Protein AF-A0A533SK19-F1 (afdb_monomer)

Secondary structure (DSSP, 8-state):
-EEEEEEEEEEEE--SSTT---EEEEEEEEEEEEEEEEETTEEEEEE---S--EEEEEEEEEEEE--TT-EEEEEEEEE-PPP--TTTB-GGG-EEEEEEEEEE--SSSPPPEEEEEEEEEGGGTTGGGGEEEEEEE-SSEEEEEEEEEE---

Structure (mmCIF, N/CA/C/O backbone):
data_AF-A0A533SK19-F1
#
_entry.id   AF-A0A533SK19-F1
#
loop_
_atom_site.group_PDB
_atom_site.id
_atom_site.type_symbol
_atom_site.label_atom_id
_atom_site.label_a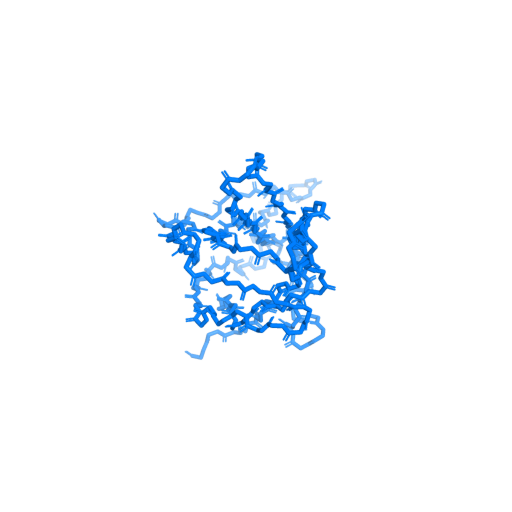lt_id
_atom_site.label_comp_id
_atom_site.label_asym_id
_atom_site.label_entity_id
_atom_site.label_seq_id
_atom_site.pdbx_PDB_ins_code
_atom_site.Cartn_x
_atom_site.Cartn_y
_atom_site.Cartn_z
_atom_site.occupancy
_atom_site.B_iso_or_equiv
_atom_site.auth_seq_id
_atom_site.auth_comp_id
_atom_site.auth_asym_id
_atom_site.auth_atom_id
_atom_site.pdbx_PDB_model_num
ATOM 1 N N . MET A 1 1 ? -4.474 -8.501 11.461 1.00 94.44 1 MET A N 1
ATOM 2 C CA . MET A 1 1 ? -4.657 -8.323 10.001 1.00 94.44 1 MET A CA 1
ATOM 3 C C . MET A 1 1 ? -3.295 -8.274 9.338 1.00 94.44 1 MET A C 1
ATOM 5 O O . MET A 1 1 ? -2.434 -7.529 9.792 1.00 94.44 1 MET A O 1
ATOM 9 N N . LYS A 1 2 ? -3.087 -9.045 8.275 1.00 96.56 2 LYS A N 1
ATOM 10 C CA . LYS A 1 2 ? -1.842 -9.069 7.509 1.00 96.56 2 LYS A CA 1
ATOM 11 C C . LYS A 1 2 ? -1.966 -8.177 6.274 1.00 96.56 2 LYS A C 1
ATOM 13 O O . LYS A 1 2 ? -2.825 -8.413 5.429 1.00 96.56 2 LYS A O 1
ATOM 18 N N . VAL A 1 3 ? -1.090 -7.179 6.178 1.00 97.31 3 VAL A N 1
ATOM 19 C CA . VAL A 1 3 ? -0.908 -6.309 5.008 1.00 97.31 3 VAL A CA 1
ATOM 20 C C . VAL A 1 3 ? 0.251 -6.860 4.192 1.00 97.31 3 VAL A C 1
ATOM 22 O O . VAL A 1 3 ? 1.363 -6.956 4.711 1.00 97.31 3 VAL A O 1
ATOM 25 N N . MET A 1 4 ? 0.021 -7.229 2.936 1.00 97.88 4 MET A N 1
ATOM 26 C CA . MET A 1 4 ? 1.045 -7.758 2.036 1.00 97.88 4 MET A CA 1
ATOM 27 C C . MET A 1 4 ? 1.153 -6.907 0.776 1.00 97.88 4 MET A C 1
ATOM 29 O O . MET A 1 4 ? 0.144 -6.546 0.183 1.00 97.88 4 MET A O 1
ATOM 33 N N . VAL A 1 5 ? 2.383 -6.654 0.334 1.00 97.50 5 VAL A N 1
ATOM 34 C CA . VAL A 1 5 ? 2.673 -6.182 -1.022 1.00 97.50 5 VAL A CA 1
ATOM 35 C C . VAL A 1 5 ? 3.582 -7.211 -1.671 1.00 97.50 5 VAL A C 1
ATOM 37 O O . VAL A 1 5 ? 4.720 -7.417 -1.240 1.00 97.50 5 VAL A O 1
ATOM 40 N N . LYS A 1 6 ? 3.051 -7.897 -2.686 1.00 94.25 6 LYS A N 1
ATOM 41 C CA . LYS A 1 6 ? 3.794 -8.923 -3.425 1.00 94.25 6 LYS A CA 1
ATOM 42 C C . LYS A 1 6 ? 4.675 -8.287 -4.491 1.00 94.25 6 LYS A C 1
ATOM 44 O O . LYS A 1 6 ? 5.870 -8.553 -4.552 1.00 94.25 6 LYS A O 1
ATOM 49 N N . ASN A 1 7 ? 4.083 -7.426 -5.309 1.00 95.44 7 ASN A N 1
ATOM 50 C CA . ASN A 1 7 ? 4.768 -6.766 -6.406 1.00 95.44 7 ASN A CA 1
ATOM 51 C C . ASN A 1 7 ? 4.198 -5.373 -6.689 1.00 95.44 7 ASN A C 1
ATOM 53 O O . ASN A 1 7 ? 3.119 -5.005 -6.217 1.00 95.44 7 ASN A O 1
ATOM 57 N N . MET A 1 8 ? 4.964 -4.620 -7.470 1.00 97.62 8 MET A N 1
ATOM 58 C CA . MET A 1 8 ? 4.544 -3.389 -8.128 1.00 97.62 8 MET A CA 1
ATOM 59 C C . MET A 1 8 ? 4.741 -3.567 -9.634 1.00 97.62 8 MET A C 1
ATOM 61 O O . MET A 1 8 ? 5.680 -4.245 -10.055 1.00 97.62 8 MET A O 1
ATOM 65 N N . VAL A 1 9 ? 3.877 -2.975 -10.451 1.00 97.75 9 VAL A N 1
ATOM 66 C CA . VAL A 1 9 ? 3.942 -3.101 -11.913 1.00 97.75 9 VAL A CA 1
ATOM 67 C C . VAL A 1 9 ? 4.176 -1.732 -12.529 1.00 97.75 9 VAL A C 1
ATOM 69 O O . VAL A 1 9 ? 3.379 -0.820 -12.325 1.00 97.75 9 VAL A O 1
ATOM 72 N N . CYS A 1 10 ? 5.254 -1.598 -13.296 1.00 96.94 10 CYS A N 1
ATOM 73 C CA . CYS A 1 10 ? 5.524 -0.405 -14.087 1.00 96.94 10 CYS A CA 1
ATOM 74 C C . CYS A 1 10 ? 4.456 -0.273 -15.185 1.00 96.94 10 CYS A C 1
ATOM 76 O O . CYS A 1 10 ? 4.262 -1.186 -15.989 1.00 96.94 10 CYS A O 1
ATOM 78 N N . THR A 1 11 ? 3.744 0.847 -15.208 1.00 96.44 11 THR A N 1
ATOM 79 C CA . THR A 1 11 ? 2.683 1.159 -16.186 1.00 96.44 11 THR A CA 1
ATOM 80 C C . THR A 1 11 ? 3.020 2.365 -17.058 1.00 96.44 11 THR A C 1
ATOM 82 O O . THR A 1 11 ? 2.408 2.539 -18.109 1.00 96.44 11 THR A O 1
ATOM 85 N N . LEU A 1 12 ? 4.033 3.133 -16.661 1.00 92.50 12 LEU A N 1
ATOM 86 C CA . LEU A 1 12 ? 4.691 4.171 -17.442 1.00 92.50 12 LEU A CA 1
ATOM 87 C C . LEU A 1 12 ? 6.191 4.069 -17.153 1.00 92.50 12 LEU A C 1
ATOM 89 O O . LEU A 1 12 ? 6.566 3.906 -15.988 1.00 92.50 12 LEU A O 1
ATOM 93 N N . SER A 1 13 ? 6.993 4.138 -18.208 1.00 89.31 13 SER A N 1
ATOM 94 C CA . SER A 1 13 ? 8.443 4.296 -18.166 1.00 89.31 13 SER A CA 1
ATOM 95 C C . SER A 1 13 ? 8.814 5.226 -19.311 1.00 89.31 13 SER A C 1
ATOM 97 O O . SER A 1 13 ? 8.406 4.958 -20.445 1.00 89.31 13 SER A O 1
ATOM 99 N N . ASP A 1 14 ? 9.474 6.325 -18.990 1.00 81.75 14 ASP A N 1
ATOM 100 C CA . ASP A 1 14 ? 9.840 7.390 -19.911 1.00 81.75 14 ASP A CA 1
ATOM 101 C C . ASP A 1 14 ? 11.122 8.049 -19.389 1.00 81.75 14 ASP A C 1
ATOM 103 O O . ASP A 1 14 ? 11.070 8.831 -18.450 1.00 81.75 14 ASP A O 1
ATOM 107 N N . ASP A 1 15 ? 12.270 7.672 -19.949 1.00 67.62 15 ASP A N 1
ATOM 108 C CA . ASP A 1 15 ? 13.561 8.333 -19.705 1.00 67.62 15 ASP A CA 1
ATOM 109 C C . ASP A 1 15 ? 13.948 9.112 -20.965 1.00 67.62 15 ASP A C 1
ATOM 111 O O . ASP A 1 15 ? 13.860 8.586 -22.063 1.00 67.62 15 ASP A O 1
ATOM 115 N N . GLU A 1 16 ? 14.440 10.340 -20.876 1.00 62.09 16 GLU A N 1
ATOM 116 C CA . GLU A 1 16 ? 14.787 11.160 -22.056 1.00 62.09 16 GLU A CA 1
ATOM 117 C C . GLU A 1 16 ? 16.003 10.601 -22.865 1.00 62.09 16 GLU A C 1
ATOM 119 O O . GLU A 1 16 ? 16.523 11.239 -23.791 1.00 62.09 16 GLU A O 1
ATOM 124 N N . GLY A 1 17 ? 16.497 9.403 -22.516 1.00 57.56 17 GLY A N 1
ATOM 125 C CA . GLY A 1 17 ? 17.619 8.676 -23.113 1.00 57.56 17 GLY A CA 1
ATOM 126 C C . GLY A 1 17 ? 17.297 7.737 -24.294 1.00 57.56 17 GLY A C 1
ATOM 127 O O . GLY A 1 17 ? 16.169 7.541 -24.733 1.00 57.56 17 GLY A O 1
ATOM 128 N N . VAL A 1 18 ? 18.344 7.096 -24.838 1.00 49.41 18 VAL A N 1
ATOM 129 C CA . VAL A 1 18 ? 18.326 6.348 -26.125 1.00 49.41 18 VAL A CA 1
ATOM 130 C C . VAL A 1 18 ? 17.371 5.138 -26.150 1.00 49.41 18 VAL A C 1
ATOM 132 O O . VAL A 1 18 ? 16.996 4.694 -27.236 1.00 49.41 18 VAL A O 1
ATOM 135 N N . ASN A 1 19 ? 16.958 4.621 -24.988 1.00 57.44 19 ASN A N 1
ATOM 136 C CA . ASN A 1 19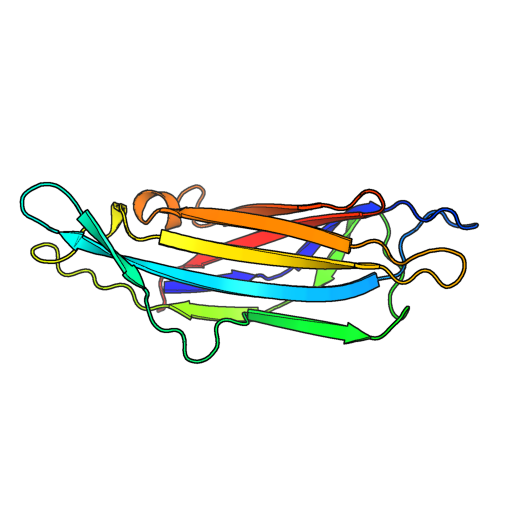 ? 16.014 3.498 -24.871 1.00 57.44 19 ASN A CA 1
ATOM 137 C C . ASN A 1 19 ? 14.672 3.874 -24.226 1.00 57.44 19 ASN A C 1
ATOM 139 O O . ASN A 1 19 ? 13.782 3.032 -24.180 1.00 57.44 19 ASN A O 1
ATOM 143 N N . ASN A 1 20 ? 14.524 5.125 -23.794 1.00 72.94 20 ASN A N 1
ATOM 144 C CA . ASN A 1 20 ? 13.302 5.689 -23.242 1.00 72.94 20 ASN A CA 1
ATOM 145 C C . ASN A 1 20 ? 12.707 4.995 -22.001 1.00 72.94 20 ASN A C 1
ATOM 147 O O . ASN A 1 20 ? 11.509 5.103 -21.755 1.00 72.94 20 ASN A O 1
ATOM 151 N N . ASP A 1 21 ? 13.534 4.273 -21.242 1.00 83.69 21 ASP A N 1
ATOM 152 C CA . ASP A 1 21 ? 13.146 3.460 -20.087 1.00 83.69 21 ASP A CA 1
ATOM 153 C C . ASP A 1 21 ? 13.818 4.004 -18.810 1.00 83.69 21 ASP A C 1
ATOM 155 O O . ASP A 1 21 ? 15.040 4.117 -18.773 1.00 83.69 21 ASP A O 1
ATOM 159 N N . ALA A 1 22 ? 13.040 4.281 -17.759 1.00 85.31 22 ALA A N 1
ATOM 160 C CA . ALA A 1 22 ? 13.515 4.819 -16.484 1.00 85.31 22 ALA A CA 1
ATOM 161 C C . ALA A 1 22 ? 14.491 3.876 -15.761 1.00 85.31 22 ALA A C 1
ATOM 163 O O . ALA A 1 22 ? 14.234 2.678 -15.591 1.00 85.31 22 ALA A O 1
ATOM 164 N N . ASP A 1 23 ? 15.585 4.433 -15.249 1.00 90.19 23 ASP A N 1
ATOM 165 C CA . ASP A 1 23 ? 16.537 3.729 -14.393 1.00 90.19 23 ASP A CA 1
ATOM 166 C C . ASP A 1 23 ? 16.170 3.952 -12.925 1.00 90.19 23 ASP A C 1
ATOM 168 O O . ASP A 1 23 ? 16.364 5.025 -12.378 1.00 90.19 23 ASP A O 1
ATOM 172 N N . MET A 1 24 ? 15.637 2.954 -12.226 1.00 91.88 24 MET A N 1
ATOM 173 C CA . MET A 1 24 ? 15.206 3.136 -10.836 1.00 91.88 24 MET A CA 1
ATOM 174 C C . MET A 1 24 ? 16.386 3.096 -9.861 1.00 91.88 24 MET A C 1
ATOM 176 O O . MET A 1 24 ? 17.314 2.300 -10.022 1.00 91.88 24 MET A O 1
ATOM 180 N N . ASP A 1 25 ? 16.317 3.882 -8.779 1.00 91.56 25 ASP A N 1
ATOM 181 C CA . ASP A 1 25 ? 17.272 3.764 -7.670 1.00 91.56 25 ASP A CA 1
ATOM 182 C C . ASP A 1 25 ? 16.692 3.649 -6.274 1.00 91.56 25 ASP A C 1
ATOM 184 O O . ASP A 1 25 ? 17.418 3.233 -5.365 1.00 91.56 25 ASP A O 1
ATOM 188 N N . ARG A 1 26 ? 15.423 4.008 -6.064 1.00 94.88 26 ARG A N 1
ATOM 189 C CA . ARG A 1 26 ? 14.781 3.874 -4.757 1.00 94.88 26 ARG A CA 1
ATOM 190 C C . ARG A 1 26 ? 13.337 3.451 -4.874 1.00 94.88 26 ARG A C 1
ATOM 192 O O . ARG A 1 26 ? 12.586 3.956 -5.702 1.00 94.88 26 ARG A O 1
ATOM 199 N N . PHE A 1 27 ? 12.943 2.628 -3.913 1.00 97.12 27 PHE A N 1
ATOM 200 C CA . PHE A 1 27 ? 11.553 2.362 -3.589 1.00 97.12 27 PHE A CA 1
ATOM 201 C C . PHE A 1 27 ? 11.388 2.289 -2.081 1.00 97.12 27 PHE A C 1
ATOM 203 O O . PHE A 1 27 ? 12.210 1.692 -1.381 1.00 97.12 27 PHE A O 1
ATOM 210 N N . SER A 1 28 ? 10.300 2.851 -1.572 1.00 98.12 28 SER A N 1
ATOM 211 C CA . SER A 1 28 ? 9.874 2.596 -0.202 1.00 98.12 28 SER A CA 1
ATOM 212 C C . SER A 1 28 ? 8.360 2.501 -0.093 1.00 98.12 28 SER A C 1
ATOM 214 O O . SER A 1 28 ? 7.617 3.160 -0.818 1.00 98.12 28 SER A O 1
ATOM 216 N N . LEU A 1 29 ? 7.915 1.639 0.818 1.00 98.62 29 LEU A N 1
ATOM 217 C CA . LEU A 1 29 ? 6.517 1.465 1.188 1.00 98.62 29 LEU A CA 1
ATOM 218 C C . LEU A 1 29 ? 6.415 1.556 2.706 1.00 98.62 29 LEU A C 1
ATOM 220 O O . LEU A 1 29 ? 7.128 0.837 3.410 1.00 98.62 29 LEU A O 1
ATOM 224 N N . SER A 1 30 ? 5.522 2.395 3.218 1.00 98.44 30 SER A N 1
ATOM 225 C CA . SER A 1 30 ? 5.299 2.557 4.656 1.00 98.44 30 SER A CA 1
ATOM 226 C C . SER A 1 30 ? 3.819 2.509 5.014 1.00 98.44 30 SER A C 1
ATOM 228 O O . SER A 1 30 ? 2.947 2.745 4.178 1.00 98.44 30 SER A O 1
ATOM 230 N N . LEU A 1 31 ? 3.545 2.1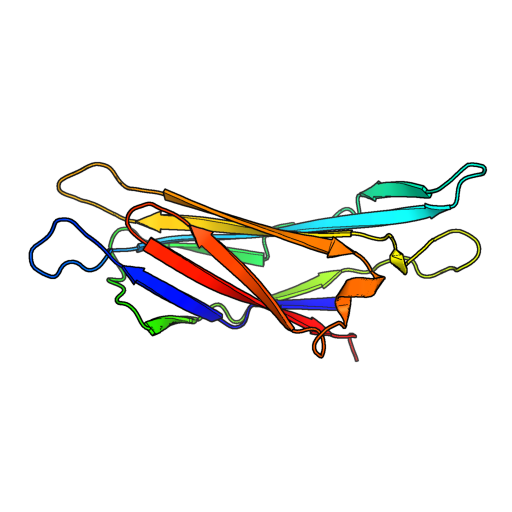68 6.268 1.00 98.50 31 LEU A N 1
ATOM 231 C CA . LEU A 1 31 ? 2.212 1.948 6.805 1.00 98.50 31 LEU A CA 1
ATOM 232 C C . LEU A 1 31 ? 1.933 2.931 7.940 1.00 98.50 31 LEU A C 1
ATOM 234 O O . LEU A 1 31 ? 2.798 3.205 8.772 1.00 98.50 31 LEU A O 1
ATOM 238 N N . ALA A 1 32 ? 0.696 3.402 8.005 1.00 98.38 32 ALA A N 1
ATOM 239 C CA . ALA A 1 32 ? 0.127 4.050 9.178 1.00 98.38 32 ALA A CA 1
ATOM 240 C C . ALA A 1 32 ? -1.273 3.480 9.413 1.00 98.38 32 ALA A C 1
ATOM 242 O O . ALA A 1 32 ? -1.961 3.143 8.454 1.00 98.38 32 ALA A O 1
ATOM 243 N N . ALA A 1 33 ? -1.697 3.348 10.666 1.00 98.38 33 ALA A N 1
ATOM 244 C CA . ALA A 1 33 ? -3.020 2.823 10.979 1.00 98.38 33 ALA A CA 1
ATOM 245 C C . ALA A 1 33 ? -3.625 3.507 12.206 1.00 98.38 33 ALA A C 1
ATOM 247 O O . ALA A 1 33 ? -2.899 3.966 13.094 1.00 98.38 33 ALA A O 1
ATOM 248 N N . THR A 1 34 ? -4.953 3.559 12.264 1.00 98.50 34 THR A N 1
ATOM 249 C CA . THR A 1 34 ? -5.700 4.094 13.405 1.00 98.50 34 THR A CA 1
ATOM 250 C C . THR A 1 34 ? -6.842 3.166 13.795 1.00 98.50 34 THR A C 1
ATOM 252 O O . THR A 1 34 ? -7.553 2.644 12.940 1.00 98.50 34 THR A O 1
ATOM 255 N N . ASN A 1 35 ? -7.057 3.016 15.098 1.00 98.31 35 ASN A N 1
ATOM 256 C CA . ASN A 1 35 ? -8.318 2.526 15.641 1.00 98.31 35 ASN A CA 1
ATOM 257 C C . ASN A 1 35 ? -9.335 3.674 15.683 1.00 98.31 35 ASN A C 1
ATOM 259 O O . ASN A 1 35 ? -8.966 4.809 15.990 1.00 98.31 35 ASN A O 1
ATOM 263 N N . ALA A 1 36 ? -10.614 3.378 15.467 1.00 97.94 36 ALA A N 1
ATOM 264 C CA . ALA A 1 36 ? -11.699 4.333 15.673 1.00 97.94 36 ALA A CA 1
ATOM 265 C C . ALA A 1 36 ? -12.391 4.058 17.014 1.00 97.94 36 ALA A C 1
ATOM 267 O O . ALA A 1 36 ? -13.176 3.123 17.136 1.00 97.94 36 ALA A O 1
ATOM 268 N N . VAL A 1 37 ? -12.087 4.861 18.032 1.00 97.94 37 VAL A N 1
ATOM 269 C CA . VAL A 1 37 ? -12.687 4.757 19.371 1.00 97.94 37 VAL A CA 1
ATOM 270 C C . VAL A 1 37 ? -14.069 5.400 19.352 1.00 97.94 37 VAL A C 1
ATOM 272 O O . VAL A 1 37 ? -14.200 6.538 18.899 1.00 97.94 37 VAL A O 1
ATOM 275 N N . ARG A 1 38 ? -15.095 4.701 19.844 1.00 96.81 38 ARG A N 1
ATOM 276 C CA . ARG A 1 38 ? -16.454 5.243 19.973 1.00 96.81 38 ARG A CA 1
ATOM 277 C C . ARG A 1 38 ? -16.478 6.358 21.017 1.00 96.81 38 ARG A C 1
ATOM 279 O O . ARG A 1 38 ? -16.005 6.194 22.137 1.00 96.81 38 ARG A O 1
ATOM 286 N N . GLU A 1 39 ? -17.078 7.485 20.660 1.00 95.88 39 GLU A N 1
ATOM 287 C CA . GLU A 1 39 ? -17.342 8.601 21.566 1.00 95.88 39 GLU A CA 1
ATOM 288 C C . GLU A 1 39 ? -18.820 9.003 21.479 1.00 95.88 39 GLU A C 1
ATOM 290 O O . GLU A 1 39 ? -19.535 8.612 20.557 1.00 95.88 39 GLU A O 1
ATOM 295 N N . LYS A 1 40 ? -19.294 9.799 22.448 1.00 92.69 40 LYS A N 1
ATOM 296 C CA . LYS A 1 40 ? -20.711 10.191 22.572 1.00 92.69 40 LYS A CA 1
ATOM 297 C C . LYS A 1 40 ? -21.307 10.758 21.272 1.00 92.69 40 LYS A C 1
ATOM 299 O O . LYS A 1 40 ? -22.469 10.489 20.986 1.00 92.69 40 LYS A O 1
ATOM 304 N N . ASP A 1 41 ? -20.508 11.500 20.504 1.00 91.50 41 ASP A N 1
ATOM 305 C CA . ASP A 1 41 ? -20.939 12.217 19.298 1.00 91.50 41 ASP A CA 1
ATOM 306 C C . ASP A 1 41 ? -20.264 11.696 18.006 1.00 91.50 41 ASP A C 1
ATOM 308 O O . ASP A 1 41 ? -20.291 12.372 16.977 1.00 91.50 41 ASP A O 1
ATOM 312 N N . GLY A 1 42 ? -19.641 10.507 18.024 1.00 93.38 42 GLY A N 1
ATOM 313 C CA . GLY A 1 42 ? -18.995 9.944 16.833 1.00 93.38 42 GLY A CA 1
ATOM 314 C C . GLY A 1 42 ? -17.864 8.963 17.129 1.00 93.38 42 GLY A C 1
ATOM 315 O O . GLY A 1 42 ? -17.998 8.072 17.966 1.00 93.38 42 GLY A O 1
ATOM 316 N N . VAL A 1 43 ? -16.755 9.104 16.397 1.00 96.00 43 VAL A N 1
ATOM 317 C CA . VAL A 1 43 ? -15.535 8.319 16.622 1.00 96.00 43 VAL A CA 1
ATOM 318 C C . VAL A 1 43 ? -14.300 9.206 16.641 1.00 96.00 43 VAL A C 1
ATOM 320 O O . VAL A 1 43 ? -14.201 10.170 15.879 1.00 96.00 43 VAL A O 1
ATOM 323 N N . LYS A 1 44 ? -13.329 8.841 17.472 1.00 97.12 44 LYS A N 1
ATOM 324 C CA . LYS A 1 44 ? -12.002 9.450 17.520 1.00 97.12 44 LYS A CA 1
ATOM 325 C C . LYS A 1 44 ? -10.969 8.482 16.961 1.00 97.12 44 LYS A C 1
ATOM 327 O O . LYS A 1 44 ? -10.859 7.351 17.424 1.00 97.12 44 LYS A O 1
ATOM 332 N N . GLN A 1 45 ? -10.169 8.949 16.006 1.00 97.75 45 GLN A N 1
ATOM 333 C CA . GLN A 1 45 ? -9.061 8.169 15.463 1.00 97.75 45 GLN A CA 1
ATOM 334 C C . GLN A 1 45 ? -7.876 8.185 16.434 1.00 97.75 45 GLN A C 1
ATOM 336 O O . GLN A 1 45 ? -7.373 9.249 16.801 1.00 97.75 45 GLN A O 1
ATOM 341 N N . VAL A 1 46 ? -7.432 7.004 16.853 1.00 97.94 46 VAL A N 1
ATOM 342 C CA . VAL A 1 46 ? -6.285 6.807 17.743 1.00 97.94 46 VAL A CA 1
ATOM 343 C C . VAL A 1 46 ? -5.202 6.042 16.982 1.00 97.94 46 VAL A C 1
ATOM 345 O O . VAL A 1 46 ? -5.465 4.920 16.545 1.00 97.94 46 VAL A O 1
ATOM 348 N N . PRO A 1 47 ? -3.995 6.611 16.800 1.00 97.94 47 PRO A N 1
ATOM 349 C CA . PRO A 1 47 ? -2.916 5.940 16.083 1.00 97.94 47 PRO A CA 1
ATOM 350 C C . PRO A 1 47 ? -2.520 4.611 16.722 1.00 97.94 47 PRO A C 1
ATOM 352 O O . PRO A 1 47 ? -2.253 4.545 17.924 1.00 97.94 47 PRO A O 1
ATOM 355 N N . ILE A 1 48 ? -2.412 3.575 15.896 1.00 97.56 48 ILE A N 1
ATOM 356 C CA . ILE A 1 48 ? -1.775 2.314 16.266 1.00 97.56 48 ILE A CA 1
ATOM 357 C C . ILE A 1 48 ? -0.267 2.529 16.141 1.00 97.56 48 ILE A C 1
ATOM 359 O O . ILE A 1 48 ? 0.243 2.842 15.064 1.00 97.56 48 ILE A O 1
ATOM 363 N N . GLN A 1 49 ? 0.457 2.392 17.251 1.00 95.81 49 GLN A N 1
ATOM 364 C CA . GLN A 1 49 ? 1.910 2.540 17.250 1.00 95.81 49 GLN A CA 1
ATOM 365 C C . GLN A 1 49 ? 2.552 1.321 16.589 1.00 95.81 49 GLN A C 1
ATOM 367 O O . GLN A 1 49 ? 2.573 0.231 17.158 1.00 95.81 49 GLN A O 1
ATOM 372 N N . LEU A 1 50 ? 3.087 1.518 15.386 1.00 92.88 50 LEU A N 1
ATOM 373 C CA . LEU A 1 50 ? 3.893 0.523 14.689 1.00 92.88 50 LEU A CA 1
ATOM 374 C C . LEU A 1 50 ? 5.360 0.736 15.091 1.00 92.88 50 LEU A C 1
ATOM 376 O O . LEU A 1 50 ? 5.904 1.792 14.769 1.00 92.88 50 LEU A O 1
ATOM 380 N N . PRO A 1 51 ? 6.027 -0.230 15.760 1.00 90.88 51 PRO A N 1
ATOM 381 C CA . PRO A 1 51 ? 7.436 -0.089 16.151 1.00 90.88 51 PRO A CA 1
ATOM 382 C C . PRO A 1 51 ? 8.361 0.221 14.969 1.00 90.88 51 PRO A C 1
ATOM 384 O O . PRO A 1 51 ? 9.379 0.888 15.117 1.00 90.88 51 PRO A O 1
ATOM 387 N N . ASP A 1 52 ? 7.971 -0.257 13.792 1.00 94.25 52 ASP A N 1
ATOM 388 C CA . ASP A 1 52 ? 8.555 0.087 12.511 1.00 94.25 52 ASP A CA 1
ATOM 389 C C . ASP A 1 52 ? 7.400 0.276 11.510 1.00 94.25 52 ASP A C 1
ATOM 391 O O . ASP A 1 52 ? 6.677 -0.688 11.242 1.00 94.25 52 ASP A O 1
ATOM 395 N N . PRO A 1 53 ? 7.168 1.481 10.967 1.00 95.25 53 PRO A N 1
ATOM 396 C CA . PRO A 1 53 ? 6.142 1.699 9.951 1.00 95.25 53 PRO A CA 1
ATOM 397 C C . PRO A 1 53 ? 6.599 1.279 8.545 1.00 95.25 53 PRO A C 1
ATOM 399 O O . PRO A 1 53 ? 5.769 1.184 7.645 1.00 95.25 53 PRO A O 1
ATOM 402 N N . MET A 1 54 ? 7.889 1.014 8.314 1.00 97.69 54 MET A N 1
ATOM 403 C CA . MET A 1 54 ? 8.401 0.653 6.991 1.00 97.69 54 MET A CA 1
ATOM 404 C C . MET A 1 54 ? 8.002 -0.784 6.632 1.00 97.69 54 MET A C 1
ATOM 406 O O . MET A 1 54 ? 8.266 -1.723 7.378 1.00 97.69 54 MET A O 1
ATOM 410 N N . LEU A 1 55 ? 7.348 -0.989 5.491 1.00 97.50 55 LEU A N 1
ATOM 411 C CA . LEU A 1 55 ? 7.033 -2.320 4.959 1.00 97.50 55 LEU A CA 1
ATOM 412 C C . LEU A 1 55 ? 8.139 -2.817 4.024 1.00 97.50 55 LEU A C 1
ATOM 414 O O . LEU A 1 55 ? 8.495 -3.995 4.038 1.00 97.50 55 LEU A O 1
ATOM 418 N N . TYR A 1 56 ? 8.672 -1.914 3.206 1.00 98.12 56 TYR A N 1
ATOM 419 C CA . TYR A 1 56 ? 9.697 -2.211 2.217 1.00 98.12 56 TYR A CA 1
ATOM 420 C C . TYR A 1 56 ? 10.576 -0.985 1.996 1.00 98.12 56 TYR A C 1
ATOM 422 O O . TYR A 1 56 ? 10.079 0.137 1.960 1.00 98.12 56 TYR A O 1
ATOM 430 N N . SER A 1 57 ? 11.875 -1.207 1.832 1.00 97.38 57 SER A N 1
ATOM 431 C CA . SER A 1 57 ? 12.836 -0.174 1.463 1.00 97.38 57 SER A CA 1
ATOM 432 C C . SER A 1 57 ? 13.930 -0.809 0.618 1.00 97.38 57 SER A C 1
ATOM 434 O O . SER A 1 57 ? 14.495 -1.838 0.998 1.00 97.38 57 SER A O 1
ATOM 436 N N . TRP A 1 58 ? 14.208 -0.204 -0.528 1.00 96.12 58 TRP A N 1
ATOM 437 C CA . TRP A 1 58 ? 15.286 -0.574 -1.431 1.00 96.12 58 TRP A CA 1
ATOM 438 C C . TRP A 1 58 ? 15.958 0.694 -1.952 1.00 96.12 58 TRP A C 1
ATOM 440 O O . TRP A 1 58 ? 15.286 1.694 -2.219 1.00 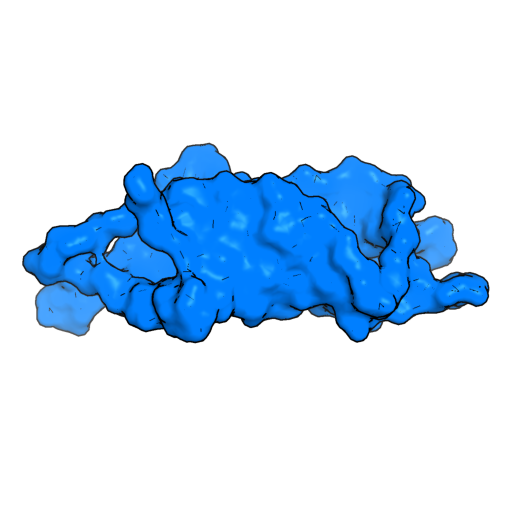96.12 58 TRP A O 1
ATOM 450 N N . ALA A 1 59 ? 17.286 0.656 -2.058 1.00 94.19 59 ALA A N 1
ATOM 451 C CA . ALA A 1 59 ? 18.075 1.768 -2.561 1.00 94.19 59 ALA A CA 1
ATOM 452 C C . ALA A 1 59 ? 19.396 1.284 -3.176 1.00 94.19 59 ALA A C 1
ATOM 454 O O . ALA A 1 59 ? 20.331 0.966 -2.437 1.00 94.19 59 ALA A O 1
ATOM 455 N N . THR A 1 60 ? 19.493 1.279 -4.504 1.00 87.31 60 THR A N 1
ATOM 456 C CA . THR A 1 60 ? 20.748 1.057 -5.243 1.00 87.31 60 THR A CA 1
ATOM 457 C C . THR A 1 60 ? 20.745 1.896 -6.532 1.00 87.31 60 THR A C 1
ATOM 459 O O . THR A 1 60 ? 19.954 1.608 -7.426 1.00 87.31 60 THR A O 1
ATOM 462 N N . PRO A 1 61 ? 21.593 2.942 -6.636 1.00 77.88 61 PRO A N 1
ATOM 463 C CA . PRO A 1 61 ? 21.648 3.859 -7.784 1.00 77.88 61 PRO A CA 1
ATOM 464 C C . PRO A 1 61 ? 21.788 3.181 -9.149 1.00 77.88 61 PRO A C 1
ATOM 466 O O . PRO A 1 61 ? 22.776 2.481 -9.357 1.00 77.88 61 PR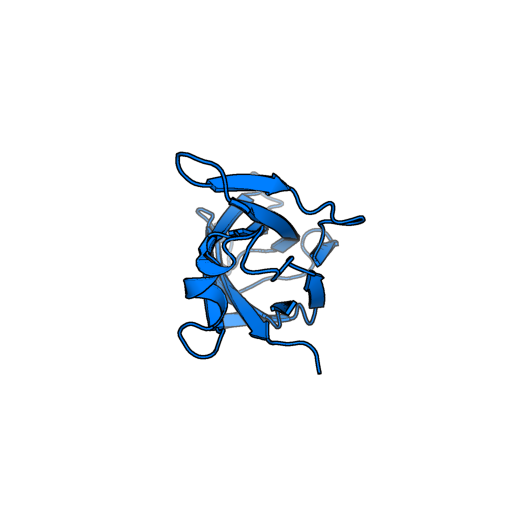O A O 1
ATOM 469 N N . GLY A 1 62 ? 20.840 3.436 -10.062 1.00 72.06 62 GLY A N 1
ATOM 470 C CA . GLY A 1 62 ? 20.919 3.059 -11.482 1.00 72.06 62 GLY A CA 1
ATOM 471 C C . GLY A 1 62 ? 21.047 1.560 -11.747 1.00 72.06 62 GLY A C 1
ATOM 472 O O . GLY A 1 62 ? 21.561 1.163 -12.787 1.00 72.06 62 GLY A O 1
ATOM 473 N N . ASP A 1 63 ? 20.662 0.723 -10.783 1.00 78.94 63 ASP A N 1
ATOM 474 C CA . ASP A 1 63 ? 20.892 -0.723 -10.859 1.00 78.94 63 ASP A CA 1
ATOM 475 C C . ASP A 1 63 ? 19.846 -1.422 -11.740 1.00 78.94 63 ASP A C 1
ATOM 477 O O . ASP A 1 63 ? 20.093 -2.503 -12.275 1.00 78.94 63 ASP A O 1
ATOM 481 N N . VAL A 1 64 ? 18.657 -0.821 -11.891 1.00 88.38 64 VAL A N 1
ATOM 482 C CA . VAL A 1 64 ? 17.526 -1.471 -12.557 1.00 88.38 64 VAL A CA 1
ATOM 483 C C . VAL A 1 64 ? 16.806 -0.529 -13.515 1.00 88.38 64 VAL A C 1
ATOM 485 O O . VAL A 1 64 ? 15.989 0.286 -13.092 1.00 88.38 64 VAL A O 1
ATOM 488 N N . THR A 1 65 ? 17.022 -0.740 -14.811 1.00 90.44 65 THR A N 1
ATOM 489 C CA . THR A 1 65 ? 16.203 -0.172 -15.887 1.00 90.44 65 THR A CA 1
ATOM 490 C C . THR A 1 65 ? 14.847 -0.871 -15.946 1.00 90.44 65 THR A C 1
ATOM 492 O O . THR A 1 65 ? 14.769 -2.106 -16.003 1.00 90.44 65 THR A O 1
ATOM 495 N N . VAL A 1 66 ? 13.763 -0.101 -15.945 1.00 90.38 66 VAL A N 1
ATOM 496 C CA . VAL A 1 66 ? 12.392 -0.616 -15.991 1.00 90.38 66 VAL A CA 1
ATOM 497 C C . VAL A 1 66 ? 11.703 -0.191 -17.277 1.00 90.38 66 VAL A C 1
ATOM 499 O O . VAL A 1 66 ? 11.899 0.902 -17.781 1.00 90.38 66 VAL A O 1
ATOM 502 N N . LYS A 1 67 ? 10.834 -1.056 -17.788 1.00 92.38 67 LYS A N 1
ATOM 503 C CA . LYS A 1 67 ? 9.972 -0.775 -18.940 1.00 92.38 67 LYS A CA 1
ATOM 504 C C . LYS A 1 67 ? 8.521 -1.013 -18.574 1.00 92.38 67 LYS A C 1
ATOM 506 O O . LYS A 1 67 ? 8.241 -1.737 -17.614 1.00 92.38 67 LYS A O 1
ATOM 511 N N . VAL A 1 68 ? 7.587 -0.510 -19.373 1.00 94.12 68 VAL A N 1
ATOM 512 C CA . VAL A 1 68 ? 6.159 -0.806 -19.179 1.00 94.12 68 VAL A CA 1
ATOM 513 C C . VAL A 1 68 ? 5.924 -2.325 -19.121 1.00 94.12 68 VAL A C 1
ATOM 515 O O . VAL A 1 68 ? 6.396 -3.092 -19.963 1.00 94.12 68 VAL A O 1
ATOM 518 N N . GLY A 1 69 ? 5.206 -2.771 -18.090 1.00 95.25 69 GLY A N 1
ATOM 519 C CA . GLY A 1 69 ? 4.968 -4.179 -17.765 1.00 95.25 69 GLY A CA 1
ATOM 520 C C . GLY A 1 69 ? 6.042 -4.825 -16.882 1.00 95.25 69 GLY A C 1
ATOM 521 O O . GLY A 1 69 ? 5.852 -5.960 -16.436 1.00 95.25 69 GLY A O 1
A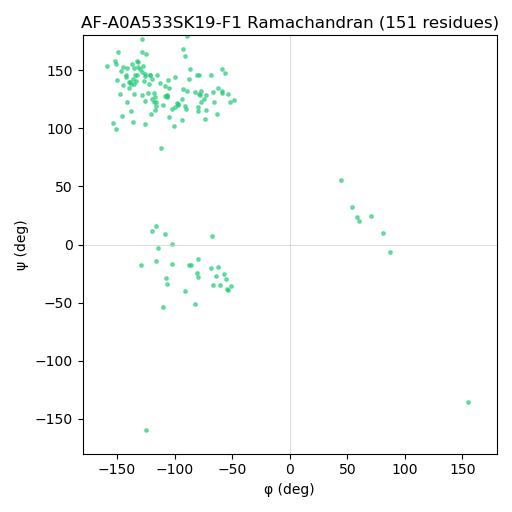TOM 522 N N . TYR A 1 70 ? 7.151 -4.136 -16.587 1.00 95.56 70 TYR A N 1
ATOM 523 C CA . TYR A 1 70 ? 8.150 -4.623 -15.638 1.00 95.56 70 TYR A CA 1
ATOM 524 C C . TYR A 1 70 ? 7.508 -4.842 -14.266 1.00 95.56 70 TYR A C 1
ATOM 526 O O . TYR A 1 70 ? 6.819 -3.971 -13.735 1.00 95.56 70 TYR A O 1
ATOM 534 N N . THR A 1 71 ? 7.739 -6.019 -13.685 1.00 97.25 71 THR A N 1
ATOM 535 C CA . THR A 1 71 ? 7.204 -6.373 -12.369 1.00 97.25 71 THR A CA 1
ATOM 536 C C . THR A 1 71 ? 8.310 -6.312 -11.327 1.00 97.25 71 THR A C 1
ATOM 538 O O . THR A 1 71 ? 9.189 -7.173 -11.285 1.00 97.25 71 THR A O 1
ATOM 541 N N . TRP A 1 72 ? 8.226 -5.321 -10.447 1.00 96.62 72 TRP A N 1
ATOM 542 C CA . TRP A 1 72 ? 9.105 -5.182 -9.299 1.00 96.62 72 TRP A CA 1
ATOM 543 C C . TRP A 1 72 ? 8.654 -6.108 -8.169 1.00 96.62 72 TRP A C 1
ATOM 545 O O . TRP A 1 72 ? 7.567 -5.928 -7.615 1.00 96.62 72 TRP A O 1
ATOM 555 N N . GLN A 1 73 ? 9.471 -7.101 -7.812 1.00 96.25 73 GLN A N 1
ATOM 556 C CA . GLN A 1 73 ? 9.152 -7.999 -6.699 1.00 96.25 73 GLN A CA 1
ATOM 557 C C . GLN A 1 73 ? 9.446 -7.317 -5.361 1.00 96.25 73 GLN A C 1
ATOM 559 O O . GLN A 1 73 ? 10.538 -6.796 -5.135 1.00 96.25 73 GLN A O 1
ATOM 564 N N . VAL A 1 74 ? 8.462 -7.339 -4.467 1.00 96.75 74 VAL A N 1
ATOM 565 C CA . VAL A 1 74 ? 8.563 -6.792 -3.110 1.00 96.75 74 VAL A CA 1
ATOM 566 C C . VAL A 1 74 ? 8.572 -7.938 -2.101 1.00 96.75 74 VAL A C 1
ATOM 568 O O . VAL A 1 74 ? 9.491 -8.033 -1.289 1.00 96.75 74 VAL A O 1
ATOM 571 N N . ASP A 1 75 ? 7.570 -8.822 -2.170 1.00 96.25 75 ASP A N 1
ATOM 572 C CA . ASP A 1 75 ? 7.367 -9.966 -1.272 1.00 96.25 75 ASP A CA 1
ATOM 573 C C . ASP A 1 75 ? 7.568 -9.604 0.210 1.00 96.25 75 ASP A C 1
ATOM 575 O O . ASP A 1 75 ? 8.392 -10.185 0.928 1.00 96.25 75 ASP A O 1
ATOM 579 N N . ARG A 1 76 ? 6.830 -8.592 0.683 1.00 97.62 76 ARG A N 1
ATOM 580 C CA . ARG A 1 76 ? 6.837 -8.171 2.092 1.00 97.62 76 ARG A CA 1
ATOM 581 C C . ARG A 1 76 ? 5.437 -8.142 2.667 1.00 97.62 76 ARG A C 1
ATOM 583 O O . ARG A 1 76 ? 4.463 -7.813 1.994 1.00 97.62 76 ARG A O 1
ATOM 590 N N . SER A 1 77 ? 5.352 -8.456 3.953 1.00 97.06 77 SER A N 1
ATOM 591 C CA . SER A 1 77 ? 4.123 -8.319 4.719 1.00 97.06 77 SER A CA 1
ATOM 592 C C . SER A 1 77 ? 4.398 -7.826 6.128 1.00 97.06 77 SER A C 1
ATOM 594 O O . SER A 1 77 ? 5.454 -8.120 6.688 1.00 97.06 77 SER A O 1
ATOM 596 N N . LYS A 1 78 ? 3.423 -7.138 6.715 1.00 96.56 78 LYS A N 1
ATOM 597 C CA . LYS A 1 78 ? 3.428 -6.720 8.116 1.00 96.56 78 LYS A CA 1
ATOM 598 C C . LYS A 1 78 ? 2.053 -6.975 8.722 1.00 96.56 78 LYS A C 1
ATOM 600 O O . LYS A 1 78 ? 1.032 -6.829 8.051 1.00 96.56 78 LYS A O 1
ATOM 605 N N . VAL A 1 79 ? 2.042 -7.398 9.978 1.00 96.38 79 VAL A N 1
ATOM 606 C CA . VAL A 1 79 ? 0.814 -7.617 10.742 1.00 96.38 79 VAL A CA 1
ATOM 607 C C . VAL A 1 79 ? 0.491 -6.348 11.516 1.00 96.38 79 VAL A C 1
ATOM 609 O O . VAL A 1 79 ? 1.368 -5.756 12.144 1.00 96.38 79 VAL A O 1
ATOM 612 N N . ILE A 1 80 ? -0.771 -5.937 11.452 1.00 95.94 80 ILE A N 1
ATOM 613 C CA . ILE A 1 80 ? -1.341 -4.842 12.230 1.00 95.94 80 ILE A CA 1
ATOM 614 C C . ILE A 1 80 ? -2.528 -5.399 13.012 1.00 95.94 80 ILE A C 1
ATOM 616 O O . ILE A 1 80 ? -3.404 -6.071 12.449 1.00 95.94 80 ILE A O 1
ATOM 620 N N . THR A 1 81 ? -2.547 -5.120 14.310 1.00 95.81 81 THR A N 1
ATOM 621 C CA . THR A 1 81 ? -3.635 -5.500 15.211 1.00 95.81 81 THR A CA 1
ATOM 622 C C . THR A 1 81 ? -4.536 -4.297 15.425 1.00 95.81 81 THR A C 1
ATOM 624 O O . THR A 1 81 ? -4.082 -3.270 15.922 1.00 95.81 81 THR A O 1
ATOM 627 N N . PHE A 1 82 ? -5.796 -4.439 15.029 1.00 96.12 82 PHE A N 1
ATOM 628 C CA . PHE A 1 82 ? -6.859 -3.479 15.303 1.00 96.12 82 PHE A CA 1
ATOM 629 C C . PHE A 1 82 ? -7.673 -3.981 16.490 1.00 96.12 82 PHE A C 1
ATOM 631 O O . PHE A 1 82 ? -7.877 -5.190 16.623 1.00 96.12 82 PHE A O 1
ATOM 638 N N . ASP A 1 83 ? -8.145 -3.064 17.325 1.00 94.56 83 ASP A N 1
ATOM 639 C CA . ASP A 1 83 ? -9.059 -3.409 18.409 1.00 94.56 83 ASP A CA 1
ATOM 640 C C . ASP A 1 83 ? -10.468 -3.615 17.846 1.00 94.56 83 ASP A C 1
ATOM 642 O O . ASP A 1 83 ? -10.969 -2.806 17.063 1.00 94.56 83 ASP A O 1
ATOM 646 N N . THR A 1 84 ? -11.107 -4.716 18.243 1.00 91.69 84 THR A N 1
ATOM 647 C CA . THR A 1 84 ? -12.412 -5.136 17.708 1.00 91.69 84 THR A CA 1
ATOM 648 C C . THR A 1 84 ? -13.498 -5.229 18.778 1.00 91.69 84 THR A C 1
ATOM 650 O O . THR A 1 84 ? -14.545 -5.814 18.513 1.00 91.69 84 THR A O 1
ATOM 653 N N . ASP A 1 85 ? -13.259 -4.712 19.988 1.00 95.50 85 ASP A N 1
ATOM 654 C CA . ASP A 1 85 ? -14.294 -4.635 21.025 1.00 95.50 85 ASP A CA 1
ATOM 655 C C . ASP A 1 85 ? -15.422 -3.709 20.531 1.00 95.50 85 ASP A C 1
ATOM 657 O O . ASP A 1 85 ? -15.185 -2.505 20.381 1.00 95.50 85 ASP A O 1
ATOM 661 N N . PRO A 1 86 ? -16.629 -4.237 20.255 1.00 93.06 86 PRO A N 1
ATOM 662 C CA . PRO A 1 86 ? -17.691 -3.469 19.615 1.00 93.06 86 PRO A CA 1
ATOM 663 C C . PRO A 1 86 ? -18.259 -2.357 20.507 1.00 93.06 86 PRO A C 1
ATOM 665 O O . PRO A 1 86 ? -18.839 -1.407 19.971 1.00 93.06 86 PRO A O 1
ATOM 668 N N . ASP A 1 87 ? -18.082 -2.440 21.831 1.00 94.88 87 ASP A N 1
ATOM 669 C CA . ASP A 1 87 ? -18.567 -1.432 22.781 1.00 94.88 87 ASP A CA 1
ATOM 670 C C . ASP A 1 87 ? -17.634 -0.212 22.837 1.00 94.88 87 ASP A C 1
ATOM 672 O O . ASP A 1 87 ? -18.077 0.909 23.103 1.00 94.88 87 ASP A O 1
ATOM 676 N N . LEU A 1 88 ? -16.343 -0.411 22.551 1.00 96.62 88 LEU A N 1
ATOM 677 C CA . LEU A 1 88 ? -15.307 0.622 22.644 1.00 96.62 88 LEU A CA 1
ATOM 678 C C . LEU A 1 88 ? -14.823 1.124 21.280 1.00 96.62 88 LEU A C 1
ATOM 680 O O . LEU A 1 88 ? -14.424 2.284 21.162 1.00 96.62 88 LEU A O 1
ATOM 684 N N . TYR A 1 89 ? -14.868 0.284 20.248 1.00 97.69 89 TYR A N 1
ATOM 685 C CA . TYR A 1 89 ? -14.288 0.558 18.939 1.00 97.69 89 TYR A CA 1
ATOM 686 C C . TYR A 1 89 ? -15.297 0.344 17.806 1.00 97.69 89 TYR A C 1
ATOM 688 O O . TYR A 1 89 ? -16.210 -0.479 17.865 1.00 97.69 89 TYR A O 1
ATOM 696 N N . ASP A 1 90 ? -15.128 1.129 16.748 1.00 97.31 90 ASP A N 1
ATOM 697 C CA . ASP A 1 90 ? -15.889 1.049 15.507 1.00 97.31 90 ASP A CA 1
ATOM 698 C C . ASP A 1 90 ? -14.957 0.561 14.397 1.00 97.31 90 ASP A C 1
ATOM 700 O O . ASP A 1 90 ? -14.360 1.369 13.685 1.00 97.3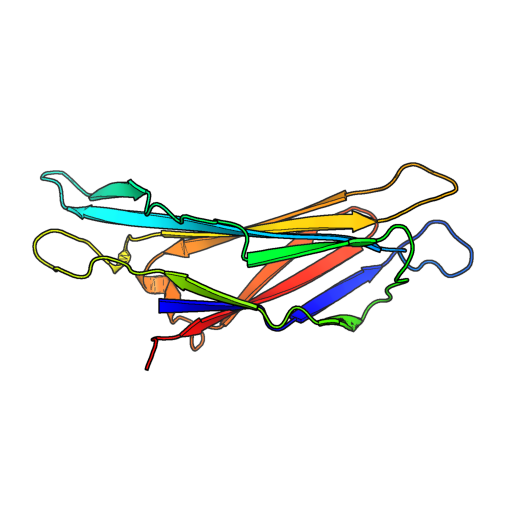1 90 ASP A O 1
ATOM 704 N N . PHE A 1 91 ? -14.768 -0.761 14.298 1.00 96.62 91 PHE A N 1
ATOM 705 C CA . PHE A 1 91 ? -13.793 -1.359 13.377 1.00 96.62 91 PHE A CA 1
ATOM 706 C C . PHE A 1 91 ? -13.985 -0.875 11.936 1.00 96.62 91 PHE A C 1
ATOM 708 O O . PHE A 1 91 ? -13.004 -0.534 11.285 1.00 96.62 91 PHE A O 1
ATOM 715 N N . ASP A 1 92 ? -15.231 -0.719 11.487 1.00 96.94 92 ASP A N 1
ATOM 716 C CA . ASP A 1 92 ? -15.569 -0.246 10.140 1.00 96.94 92 ASP A CA 1
ATOM 717 C C . ASP A 1 92 ? -14.970 1.133 9.819 1.00 96.94 92 ASP A C 1
ATOM 719 O O . ASP A 1 92 ? -14.702 1.448 8.664 1.00 96.94 92 ASP A O 1
ATOM 723 N N . LYS A 1 93 ? -14.698 1.955 10.841 1.00 97.50 93 LYS A N 1
ATOM 724 C CA . LYS A 1 93 ? -14.093 3.288 10.701 1.00 97.50 93 LYS A CA 1
ATOM 725 C C . LYS A 1 93 ? -12.609 3.335 11.053 1.00 97.50 93 LYS A C 1
ATOM 727 O O . LYS A 1 93 ? -12.025 4.422 11.012 1.00 97.50 93 LYS A O 1
ATOM 732 N N . ALA A 1 94 ? -11.996 2.215 11.433 1.00 98.06 94 ALA A N 1
ATOM 733 C CA . ALA A 1 94 ? -10.547 2.132 11.569 1.00 98.06 94 ALA A CA 1
ATOM 734 C C . ALA A 1 94 ? -9.886 2.458 10.223 1.00 98.06 94 ALA A C 1
ATOM 736 O O . ALA A 1 94 ? -10.494 2.230 9.181 1.00 98.06 94 ALA A O 1
ATOM 737 N N . THR A 1 95 ? -8.666 2.999 10.223 1.00 98.50 95 THR A N 1
ATOM 738 C CA . THR A 1 95 ? -7.982 3.351 8.967 1.00 98.50 95 THR A CA 1
ATOM 739 C C . THR A 1 95 ? -6.653 2.632 8.815 1.00 98.50 95 THR A C 1
ATOM 741 O O . THR A 1 95 ? -5.934 2.405 9.791 1.00 98.50 95 THR A O 1
ATOM 744 N N . LEU A 1 96 ? -6.322 2.297 7.572 1.00 98.56 96 LEU A N 1
ATOM 745 C CA . LEU A 1 96 ? -5.002 1.870 7.132 1.00 98.56 96 LEU A CA 1
ATOM 746 C C . LEU A 1 96 ? -4.572 2.761 5.970 1.00 98.56 96 LEU A C 1
ATOM 748 O O . LEU A 1 96 ? -5.226 2.787 4.931 1.00 98.56 96 LEU A O 1
ATOM 752 N N . THR A 1 97 ? -3.430 3.417 6.112 1.00 98.56 97 THR A N 1
ATOM 753 C CA . THR A 1 97 ? -2.764 4.135 5.030 1.00 98.56 97 THR A CA 1
ATOM 754 C C . THR A 1 97 ? -1.540 3.357 4.581 1.00 98.56 97 THR A C 1
ATOM 756 O O . THR A 1 97 ? -0.678 3.024 5.399 1.00 98.56 97 THR A O 1
ATOM 759 N N . VAL A 1 98 ? -1.432 3.121 3.276 1.00 98.44 98 VAL A N 1
ATOM 760 C CA . VAL A 1 98 ? -0.210 2.624 2.637 1.00 98.44 98 VAL A CA 1
ATOM 761 C C . VAL A 1 98 ? 0.356 3.752 1.790 1.00 98.44 98 VAL A C 1
ATOM 763 O O . VAL A 1 98 ? -0.317 4.243 0.889 1.00 98.44 98 VAL A O 1
ATOM 766 N N . ASN A 1 99 ? 1.583 4.169 2.090 1.00 98.56 99 ASN A N 1
ATOM 767 C CA . ASN A 1 99 ? 2.301 5.187 1.333 1.00 98.56 99 ASN A CA 1
ATOM 768 C C . ASN A 1 99 ? 3.387 4.525 0.497 1.00 98.56 99 ASN A C 1
ATOM 770 O O . ASN A 1 99 ? 4.066 3.615 0.975 1.00 98.56 99 ASN A O 1
ATOM 774 N N . GLY A 1 100 ? 3.577 5.018 -0.718 1.00 98.44 100 GLY A N 1
ATOM 775 C CA . GLY A 1 100 ? 4.636 4.603 -1.617 1.00 98.44 100 GLY A CA 1
ATOM 776 C C . GLY A 1 100 ? 5.464 5.781 -2.102 1.00 98.44 100 GLY A C 1
ATOM 777 O O . GLY A 1 100 ? 4.953 6.881 -2.320 1.00 98.44 100 GLY A O 1
ATOM 778 N N . TYR A 1 101 ? 6.752 5.525 -2.276 1.00 98.44 101 TYR A N 1
ATOM 779 C CA . TYR A 1 101 ? 7.716 6.435 -2.870 1.00 98.44 101 TYR A CA 1
ATOM 780 C C . TYR A 1 101 ? 8.585 5.665 -3.858 1.00 98.44 101 TYR A C 1
ATOM 782 O O . TYR A 1 101 ? 9.017 4.546 -3.573 1.00 98.44 101 TYR A O 1
ATOM 790 N N . GLY A 1 102 ? 8.849 6.286 -4.999 1.00 96.75 102 GLY A N 1
ATOM 791 C CA . GLY A 1 102 ? 9.785 5.810 -6.006 1.00 96.75 102 GLY A CA 1
ATOM 792 C C . GLY A 1 102 ? 10.712 6.940 -6.421 1.00 96.75 102 GLY A C 1
ATOM 793 O O . GLY A 1 102 ? 10.343 8.115 -6.336 1.00 96.75 102 GLY A O 1
ATOM 794 N N . ARG A 1 103 ? 11.911 6.591 -6.871 1.00 94.69 103 ARG A N 1
ATOM 795 C CA . ARG A 1 103 ? 12.829 7.541 -7.491 1.00 94.69 103 ARG A CA 1
ATOM 796 C C . ARG A 1 103 ? 13.612 6.862 -8.596 1.00 94.69 103 ARG A C 1
ATOM 798 O O . ARG A 1 103 ? 14.085 5.737 -8.413 1.00 94.69 103 ARG A O 1
ATOM 805 N N . GLU A 1 104 ? 13.747 7.574 -9.695 1.00 91.19 104 GLU A N 1
ATOM 806 C CA . GLU A 1 104 ? 14.643 7.210 -10.775 1.00 91.19 104 GLU A CA 1
ATOM 807 C C . GLU A 1 104 ? 16.021 7.876 -10.625 1.00 91.19 104 GLU A C 1
ATOM 809 O O . GLU A 1 104 ? 16.287 8.717 -9.757 1.00 91.19 104 GLU A O 1
ATOM 814 N N . TYR A 1 105 ? 16.957 7.405 -11.421 1.00 85.75 105 TYR A N 1
ATOM 815 C CA . TYR A 1 105 ? 18.352 7.753 -11.417 1.00 85.75 105 TYR A CA 1
ATOM 816 C C . TYR A 1 105 ? 18.730 8.196 -12.807 1.00 85.75 105 TYR A C 1
ATOM 818 O O . TYR A 1 105 ? 18.981 7.379 -13.683 1.00 85.75 105 TYR A O 1
ATOM 826 N N . ASP A 1 106 ? 18.852 9.505 -12.954 1.00 76.38 106 ASP A N 1
ATOM 827 C CA . ASP A 1 106 ? 19.327 10.099 -14.182 1.00 76.38 106 ASP A CA 1
ATOM 828 C C . ASP A 1 106 ? 20.759 10.608 -13.969 1.00 76.38 106 ASP A C 1
ATOM 830 O O . ASP A 1 106 ? 21.077 11.317 -13.008 1.00 76.38 106 ASP A O 1
ATOM 834 N N . THR A 1 107 ? 21.663 10.196 -14.858 1.00 72.00 107 THR A N 1
ATOM 835 C CA . THR A 1 107 ? 23.059 10.668 -14.875 1.00 72.00 107 THR A CA 1
ATOM 836 C C . THR A 1 107 ? 23.246 11.947 -15.690 1.00 72.00 107 THR A C 1
ATOM 838 O O . THR A 1 107 ? 24.273 12.618 -15.560 1.00 72.00 107 THR A O 1
ATOM 841 N N . SER A 1 108 ? 22.278 12.265 -16.544 1.00 74.19 108 SER A N 1
ATOM 842 C CA . SER A 1 108 ? 22.299 13.316 -17.555 1.00 74.19 108 SER A CA 1
ATOM 843 C C . SER A 1 108 ? 21.426 14.517 -17.181 1.00 74.19 108 SER A C 1
ATOM 845 O O . SER A 1 108 ? 21.817 15.658 -17.451 1.00 74.19 108 SER A O 1
ATOM 847 N N . SER A 1 109 ? 20.304 14.283 -16.497 1.00 75.56 109 SER A N 1
ATOM 848 C CA . SER A 1 109 ? 19.418 15.310 -15.952 1.00 75.56 109 SER A CA 1
ATOM 849 C C . SER A 1 109 ? 19.192 15.126 -14.438 1.00 75.56 109 SER A C 1
ATOM 851 O O . SER A 1 109 ? 20.061 14.618 -13.725 1.00 75.56 109 SER A O 1
ATOM 853 N N . LYS A 1 110 ? 18.116 15.696 -13.888 1.00 83.88 110 LYS A N 1
ATOM 854 C CA . LYS A 1 110 ? 17.799 15.590 -12.460 1.00 83.88 110 LYS A CA 1
ATOM 855 C C . LYS A 1 110 ? 16.953 14.346 -12.240 1.00 83.88 110 LYS A C 1
ATOM 857 O O . LYS A 1 110 ? 15.922 14.236 -12.871 1.00 83.88 110 LYS A O 1
ATOM 862 N N . ASN A 1 111 ? 17.311 13.536 -11.244 1.00 85.56 111 ASN A N 1
ATOM 863 C CA . ASN A 1 111 ? 16.457 12.445 -10.777 1.00 85.56 111 ASN A CA 1
ATOM 864 C C . ASN A 1 111 ? 15.011 12.902 -10.541 1.00 85.56 111 ASN A C 1
ATOM 866 O O . ASN A 1 111 ? 14.770 13.760 -9.675 1.00 85.56 111 ASN A O 1
ATOM 870 N N . GLU A 1 112 ? 14.070 12.230 -11.188 1.00 89.06 112 G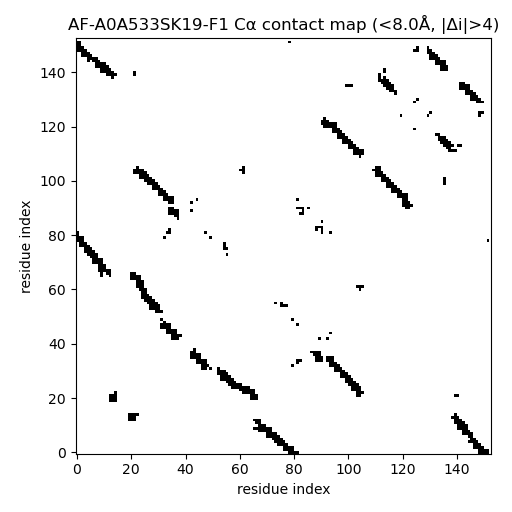LU A N 1
ATOM 871 C CA . GLU A 1 112 ? 12.655 12.363 -10.891 1.00 89.06 112 GLU A CA 1
ATOM 872 C C . GLU A 1 112 ? 12.195 11.428 -9.766 1.00 89.06 112 GLU A C 1
ATOM 874 O O . GLU A 1 112 ? 12.766 10.373 -9.464 1.00 89.06 112 GLU A O 1
ATOM 879 N N . HIS A 1 113 ? 11.160 11.862 -9.048 1.00 94.50 113 HIS A N 1
ATOM 880 C CA . HIS A 1 113 ? 10.586 11.085 -7.954 1.00 94.50 113 HIS A CA 1
ATOM 881 C C . HIS A 1 113 ? 9.070 11.083 -8.006 1.00 94.50 113 HIS A C 1
ATOM 883 O O . HIS A 1 113 ? 8.430 12.022 -8.472 1.00 94.50 113 HIS A O 1
ATOM 889 N N . GLY A 1 114 ? 8.498 10.007 -7.478 1.00 96.62 114 GLY A N 1
ATOM 890 C CA . GLY A 1 114 ? 7.068 9.793 -7.443 1.00 96.62 114 GLY A CA 1
ATOM 891 C C . GLY A 1 114 ? 6.594 9.417 -6.055 1.00 96.62 114 GLY A C 1
ATOM 892 O O . GLY A 1 114 ? 7.317 8.807 -5.263 1.00 96.62 114 GLY A O 1
ATOM 893 N N . THR A 1 115 ? 5.350 9.774 -5.762 1.00 98.38 115 THR A N 1
ATOM 894 C CA . THR A 1 115 ? 4.669 9.363 -4.532 1.00 98.38 115 THR A CA 1
ATOM 895 C C . THR A 1 115 ? 3.276 8.858 -4.850 1.00 98.38 115 THR A C 1
ATOM 897 O O . THR A 1 115 ? 2.706 9.158 -5.898 1.00 98.38 115 THR A O 1
ATOM 900 N N . GLY A 1 116 ? 2.740 8.057 -3.943 1.00 98.38 116 GLY A N 1
ATOM 901 C CA . GLY A 1 116 ? 1.400 7.508 -4.037 1.00 98.38 116 GLY A CA 1
ATOM 902 C C . GLY A 1 116 ? 0.907 7.101 -2.665 1.00 98.38 116 GLY A C 1
ATOM 903 O O . GLY A 1 116 ? 1.707 6.788 -1.784 1.00 98.38 116 GLY A O 1
ATOM 904 N N . SER A 1 117 ? -0.404 7.096 -2.463 1.00 98.44 117 SER A N 1
ATOM 905 C CA . SER A 1 117 ? -0.972 6.485 -1.266 1.00 98.44 117 SER A CA 1
ATOM 906 C C . SER A 1 117 ? -2.377 5.961 -1.509 1.00 98.44 117 SER A C 1
ATOM 908 O O . SER A 1 117 ? -3.081 6.413 -2.413 1.00 98.44 117 SER A O 1
ATOM 910 N N . ILE A 1 118 ? -2.775 5.017 -0.666 1.00 98.50 118 ILE A N 1
ATOM 911 C CA . ILE A 1 118 ? -4.166 4.620 -0.476 1.00 98.50 118 ILE A CA 1
ATOM 912 C C . ILE A 1 118 ? -4.504 4.705 1.005 1.00 98.50 118 ILE A C 1
ATOM 914 O O . ILE A 1 118 ? -3.682 4.354 1.853 1.00 98.50 118 ILE A O 1
ATOM 918 N N . VAL A 1 119 ? -5.714 5.168 1.302 1.00 98.44 119 VAL A N 1
ATOM 919 C CA . VAL A 1 119 ? -6.310 5.134 2.637 1.00 98.44 119 VAL A CA 1
ATOM 920 C C . VAL A 1 119 ? -7.532 4.237 2.548 1.00 98.44 119 VAL A C 1
ATOM 922 O O . VAL A 1 119 ? -8.412 4.490 1.730 1.00 98.44 119 VAL A O 1
ATOM 925 N N . LEU A 1 120 ? -7.557 3.196 3.368 1.00 98.38 120 LEU A N 1
ATOM 926 C CA . LEU A 1 120 ? -8.655 2.245 3.468 1.00 98.38 120 LEU A CA 1
ATOM 927 C C . LEU A 1 120 ? -9.312 2.390 4.833 1.00 98.38 120 LEU A C 1
ATOM 929 O O . LEU A 1 120 ? -8.610 2.527 5.840 1.00 98.38 120 LEU A O 1
ATOM 933 N N . THR A 1 121 ? -10.636 2.329 4.870 1.00 98.00 121 THR A N 1
ATOM 934 C CA . THR A 1 121 ? -11.406 2.155 6.104 1.00 98.00 121 THR A CA 1
ATOM 935 C C . THR A 1 121 ? -11.651 0.673 6.396 1.00 98.00 121 THR A C 1
ATOM 937 O O . THR A 1 121 ? -11.470 -0.177 5.524 1.00 98.00 121 THR A O 1
ATOM 940 N N . GLY A 1 122 ? -12.004 0.329 7.636 1.00 97.06 122 GLY A N 1
ATOM 941 C CA . GLY A 1 122 ? -12.163 -1.066 8.054 1.00 97.06 122 GLY A CA 1
ATOM 942 C C . GLY A 1 122 ? -13.229 -1.829 7.269 1.00 97.06 122 GLY A C 1
ATOM 943 O O . GLY A 1 122 ? -13.026 -3.001 6.952 1.00 97.06 122 GLY A O 1
ATOM 944 N N . ASP A 1 123 ? -14.307 -1.151 6.872 1.00 96.88 123 ASP A N 1
ATOM 945 C CA . ASP A 1 123 ? -15.331 -1.685 5.965 1.00 96.88 123 ASP A CA 1
ATOM 946 C C . ASP A 1 123 ? -14.785 -1.988 4.557 1.00 96.88 123 ASP A C 1
ATOM 948 O O . ASP A 1 123 ? -15.247 -2.921 3.900 1.00 96.88 123 ASP A O 1
ATOM 952 N N . GLN A 1 124 ? -13.740 -1.277 4.130 1.00 98.12 124 GLN A N 1
ATOM 953 C CA . GLN A 1 124 ? -13.070 -1.474 2.847 1.00 98.12 124 GLN A CA 1
ATOM 954 C C . GLN A 1 124 ? -11.992 -2.558 2.881 1.00 98.12 124 GLN A C 1
ATOM 956 O O . GLN A 1 124 ? -11.593 -3.048 1.826 1.00 98.12 124 GLN A O 1
ATOM 961 N N . PHE A 1 125 ? -11.492 -2.966 4.055 1.00 97.25 125 PHE A N 1
ATOM 962 C CA . PHE A 1 125 ? -10.310 -3.834 4.137 1.00 97.25 125 PHE A CA 1
ATOM 963 C C . PHE A 1 125 ? -10.443 -5.118 3.316 1.00 97.25 125 PHE A C 1
ATOM 965 O O . PHE A 1 125 ? -9.480 -5.524 2.667 1.00 97.25 125 PHE A O 1
ATOM 972 N N . PHE A 1 126 ? -11.632 -5.719 3.287 1.00 96.19 126 PHE A N 1
ATOM 973 C CA . PHE A 1 126 ? -11.888 -6.981 2.589 1.00 96.19 126 PHE A CA 1
ATOM 974 C C . PHE A 1 126 ? -12.733 -6.833 1.316 1.00 96.19 126 PHE A C 1
ATOM 976 O O . PHE A 1 126 ? -13.105 -7.841 0.707 1.00 96.19 126 PHE A O 1
ATOM 983 N N . GLU A 1 127 ? -12.997 -5.602 0.865 1.00 96.56 127 GLU A N 1
ATOM 984 C CA . GLU A 1 127 ? -13.566 -5.367 -0.464 1.00 96.56 127 GLU A CA 1
ATOM 985 C C . GLU A 1 127 ? -12.676 -5.997 -1.544 1.00 96.56 127 GLU A C 1
ATOM 987 O O . GLU A 1 127 ? -11.458 -6.106 -1.392 1.00 96.56 127 GLU A O 1
ATOM 992 N N . ASN A 1 128 ? -13.286 -6.465 -2.636 1.00 95.75 128 ASN A N 1
ATOM 993 C CA . ASN A 1 128 ? -12.581 -7.127 -3.742 1.00 95.75 128 ASN A CA 1
ATOM 994 C C . ASN A 1 128 ? -11.697 -8.314 -3.301 1.00 95.75 128 ASN A C 1
ATOM 996 O O . ASN A 1 128 ? -10.650 -8.578 -3.892 1.00 95.75 128 ASN A O 1
ATOM 1000 N N . GLY A 1 129 ? -12.099 -9.029 -2.242 1.00 95.31 129 GLY A N 1
ATOM 1001 C CA . GLY A 1 129 ? -11.311 -10.130 -1.682 1.00 95.31 129 GLY A CA 1
ATOM 1002 C C . GLY A 1 129 ? -10.042 -9.666 -0.958 1.00 95.31 129 GLY A C 1
ATOM 1003 O O . GLY A 1 129 ? -9.082 -10.427 -0.872 1.00 95.31 129 GLY A O 1
ATOM 1004 N N . GLY A 1 130 ? -10.022 -8.419 -0.477 1.00 96.75 130 GLY A N 1
ATOM 1005 C CA . GLY A 1 130 ? -8.890 -7.801 0.213 1.00 96.75 130 GLY A CA 1
ATOM 1006 C C . GLY A 1 130 ? -7.798 -7.271 -0.712 1.00 96.75 130 GLY A C 1
ATOM 1007 O O . GLY A 1 130 ? -6.714 -6.934 -0.238 1.00 96.75 130 GLY A O 1
ATOM 1008 N N . VAL A 1 131 ? -8.043 -7.216 -2.023 1.00 97.75 131 VAL A N 1
ATOM 1009 C CA . VAL A 1 131 ? -7.068 -6.741 -3.009 1.00 97.75 131 VAL A CA 1
ATOM 1010 C C . VAL A 1 131 ? -7.335 -5.283 -3.352 1.00 97.75 131 VAL A C 1
ATOM 1012 O O . VAL A 1 131 ? -8.395 -4.929 -3.863 1.00 97.75 131 VAL A O 1
ATOM 1015 N N . HIS A 1 132 ? -6.319 -4.455 -3.133 1.00 98.00 132 HIS A N 1
ATOM 1016 C CA . HIS A 1 132 ? -6.354 -3.013 -3.341 1.00 98.00 132 HIS A CA 1
ATOM 1017 C C . HIS A 1 132 ? -5.194 -2.571 -4.227 1.00 98.00 132 HIS A C 1
ATOM 1019 O O . HIS A 1 132 ? -4.146 -3.220 -4.269 1.00 98.00 132 HIS A O 1
ATOM 1025 N N . LYS A 1 133 ? -5.370 -1.455 -4.937 1.00 97.56 133 LYS A N 1
ATOM 1026 C CA . LYS A 1 133 ? -4.367 -0.927 -5.866 1.00 97.56 133 LYS A CA 1
ATOM 1027 C C . LYS A 1 133 ? -4.237 0.583 -5.734 1.00 97.56 133 LYS A C 1
ATOM 1029 O O . LYS A 1 133 ? -5.251 1.272 -5.680 1.00 97.56 133 LYS A O 1
ATOM 1034 N N . PHE A 1 134 ? -3.009 1.092 -5.767 1.00 98.44 134 PHE A N 1
ATOM 1035 C CA . PHE A 1 134 ? -2.744 2.521 -5.940 1.00 98.44 134 PHE A CA 1
ATOM 1036 C C . PHE A 1 134 ? -1.451 2.762 -6.726 1.00 98.44 134 PHE A C 1
ATOM 1038 O O . PHE A 1 134 ? -0.534 1.947 -6.630 1.00 98.44 134 PHE A O 1
ATOM 1045 N N . PRO A 1 135 ? -1.355 3.859 -7.492 1.00 98.44 135 PRO A N 1
ATOM 1046 C CA . PRO A 1 135 ? -0.143 4.185 -8.227 1.00 98.44 135 PRO A CA 1
ATOM 1047 C C . PRO A 1 135 ? 0.838 5.009 -7.380 1.00 98.44 135 PRO A C 1
ATOM 1049 O O . PRO A 1 135 ? 0.428 5.901 -6.637 1.00 98.44 135 PRO A O 1
ATOM 1052 N N . ILE A 1 136 ? 2.136 4.750 -7.539 1.00 98.38 136 ILE A N 1
ATOM 1053 C CA . ILE A 1 136 ? 3.213 5.714 -7.285 1.00 98.38 136 ILE A CA 1
ATOM 1054 C C . ILE A 1 136 ? 3.458 6.438 -8.607 1.00 98.38 136 ILE A C 1
ATOM 1056 O O . ILE A 1 136 ? 3.822 5.786 -9.585 1.00 98.38 136 ILE A O 1
ATOM 1060 N N . THR A 1 137 ? 3.266 7.756 -8.631 1.00 97.00 137 THR A N 1
ATOM 1061 C CA . THR A 1 137 ? 3.265 8.541 -9.875 1.00 97.00 137 THR A CA 1
ATOM 1062 C C . THR A 1 137 ? 4.390 9.566 -9.881 1.00 97.00 137 THR A C 1
ATOM 1064 O O . THR A 1 137 ? 4.522 10.334 -8.928 1.00 97.00 137 THR A O 1
ATOM 1067 N N . SER A 1 138 ? 5.147 9.592 -10.972 1.00 94.81 138 SER A N 1
ATOM 1068 C CA . SER A 1 138 ? 6.085 10.637 -11.389 1.00 94.81 138 SER A CA 1
ATOM 1069 C C . SER A 1 138 ? 5.770 11.037 -12.843 1.00 94.81 138 SER A C 1
ATOM 1071 O O . SER A 1 138 ? 4.852 10.470 -13.443 1.00 94.81 138 SER A O 1
ATOM 1073 N N . SER A 1 139 ? 6.477 12.022 -13.403 1.00 90.00 139 SER A N 1
ATOM 1074 C CA . SER A 1 139 ? 6.422 12.310 -14.843 1.00 90.00 139 SER A CA 1
ATOM 1075 C C . SER A 1 139 ? 7.022 11.177 -15.673 1.00 90.00 139 SER A C 1
ATOM 1077 O O . SER A 1 139 ? 6.473 10.861 -16.723 1.00 90.00 139 SER A O 1
ATOM 1079 N N . ASP A 1 140 ? 8.062 10.533 -15.145 1.00 89.12 140 ASP A N 1
ATOM 1080 C CA . ASP A 1 140 ? 8.955 9.654 -15.916 1.00 89.12 140 ASP A CA 1
ATOM 1081 C C . ASP A 1 140 ? 8.636 8.174 -15.660 1.00 89.12 140 ASP A C 1
ATOM 1083 O O . ASP A 1 140 ? 8.970 7.268 -16.421 1.00 89.12 140 ASP A O 1
ATOM 1087 N N . PHE A 1 141 ? 7.897 7.892 -14.585 1.00 92.88 141 PHE A N 1
ATOM 1088 C CA . PHE A 1 141 ? 7.438 6.544 -14.287 1.00 92.88 141 PHE A CA 1
ATOM 1089 C C . PHE A 1 141 ? 6.122 6.512 -13.510 1.00 92.88 141 PHE A C 1
ATOM 1091 O O . PHE A 1 141 ? 5.781 7.411 -12.737 1.00 92.88 141 PHE A O 1
ATOM 1098 N N . ILE A 1 142 ? 5.402 5.397 -13.646 1.00 96.88 142 ILE A N 1
ATOM 1099 C CA . ILE A 1 142 ? 4.250 5.053 -12.804 1.00 96.88 142 ILE A CA 1
ATOM 1100 C C . ILE A 1 142 ? 4.348 3.587 -12.403 1.00 96.88 142 ILE A C 1
ATOM 1102 O O . ILE A 1 142 ? 4.463 2.712 -13.262 1.00 96.88 142 ILE A O 1
ATOM 1106 N N . PHE A 1 143 ? 4.221 3.306 -11.106 1.00 98.25 143 PHE A N 1
ATOM 1107 C CA . PHE A 1 143 ? 4.136 1.945 -10.574 1.00 98.25 143 PHE A CA 1
ATOM 1108 C C . PHE A 1 143 ? 2.796 1.702 -9.890 1.00 98.25 143 PHE A C 1
ATOM 1110 O O . PHE A 1 143 ? 2.518 2.286 -8.847 1.00 98.25 143 PHE A O 1
ATOM 1117 N N . ASP A 1 144 ? 1.997 0.787 -10.433 1.00 98.50 144 ASP A N 1
ATOM 1118 C CA . ASP A 1 144 ? 0.816 0.258 -9.755 1.00 98.50 144 ASP A CA 1
ATOM 1119 C C . ASP A 1 144 ? 1.260 -0.680 -8.624 1.00 98.50 144 ASP A C 1
ATOM 1121 O O . ASP A 1 144 ? 1.851 -1.735 -8.866 1.00 98.50 144 ASP A O 1
ATOM 1125 N N . VAL A 1 145 ? 0.963 -0.307 -7.382 1.00 98.56 145 VAL A N 1
ATOM 1126 C CA . VAL A 1 145 ? 1.234 -1.097 -6.178 1.00 98.56 145 VAL A CA 1
ATOM 1127 C C . VAL A 1 145 ? 0.004 -1.928 -5.839 1.00 98.56 145 VAL A C 1
ATOM 1129 O O . VAL A 1 145 ? -1.081 -1.379 -5.645 1.00 98.56 145 VAL A O 1
ATOM 1132 N N . TYR A 1 146 ? 0.179 -3.245 -5.721 1.00 98.00 146 TYR A N 1
ATOM 1133 C CA . TYR A 1 146 ? -0.889 -4.168 -5.339 1.00 98.00 146 TYR A CA 1
ATOM 1134 C C . TYR A 1 146 ? -0.748 -4.562 -3.869 1.00 98.00 146 TYR A C 1
ATOM 1136 O O . TYR A 1 146 ? 0.231 -5.198 -3.467 1.00 98.00 146 TYR A O 1
ATOM 1144 N N . VAL A 1 147 ? -1.747 -4.194 -3.070 1.00 98.00 147 VAL A N 1
ATOM 1145 C CA . VAL A 1 147 ? -1.835 -4.504 -1.642 1.00 98.00 147 VAL A CA 1
ATOM 1146 C C . VAL A 1 147 ? -2.861 -5.616 -1.447 1.00 98.00 147 VAL A C 1
ATOM 1148 O O . VAL A 1 147 ? -3.951 -5.573 -2.009 1.00 98.00 147 VAL A O 1
ATOM 1151 N N . THR A 1 148 ? -2.529 -6.620 -0.645 1.00 98.19 148 THR A N 1
ATOM 1152 C CA . THR A 1 148 ? -3.447 -7.686 -0.240 1.00 98.19 148 THR A CA 1
ATOM 1153 C C . THR A 1 148 ? -3.607 -7.675 1.273 1.00 98.19 148 THR A C 1
ATOM 1155 O O . THR A 1 148 ? -2.621 -7.750 2.009 1.00 98.19 148 THR A O 1
ATOM 1158 N N . LEU A 1 149 ? -4.851 -7.587 1.730 1.00 97.81 149 LEU A N 1
ATOM 1159 C CA . LEU A 1 149 ? -5.249 -7.614 3.129 1.00 97.81 149 LEU A CA 1
ATOM 1160 C C . LEU A 1 149 ? -5.906 -8.953 3.447 1.00 97.81 149 LEU A C 1
ATOM 1162 O O . LEU A 1 149 ? -6.833 -9.384 2.768 1.00 97.81 149 LEU A O 1
ATOM 1166 N N . THR A 1 150 ? -5.416 -9.621 4.486 1.00 96.88 150 THR A N 1
ATOM 1167 C CA . THR A 1 150 ? -5.940 -10.919 4.935 1.00 96.88 150 THR A CA 1
ATOM 1168 C C . THR A 1 150 ? -6.059 -10.954 6.453 1.00 96.88 150 THR A C 1
ATOM 1170 O O . THR A 1 150 ? -5.372 -10.214 7.170 1.00 96.88 150 THR A O 1
ATOM 1173 N N . LEU A 1 151 ? -6.950 -11.804 6.961 1.00 92.88 151 LEU A N 1
ATOM 1174 C CA . LEU A 1 151 ? -6.894 -12.207 8.363 1.00 92.88 151 LEU A CA 1
ATOM 1175 C C . LEU A 1 151 ? -5.637 -13.063 8.567 1.00 92.88 151 LEU A C 1
ATOM 1177 O O . LEU A 1 151 ? -5.178 -13.728 7.642 1.00 92.88 151 LEU A O 1
ATOM 1181 N N . GLU A 1 152 ? -5.027 -12.950 9.741 1.00 81.62 152 GLU A N 1
ATOM 1182 C CA . GLU A 1 152 ? -3.919 -13.831 10.108 1.00 81.62 152 GLU A CA 1
ATOM 1183 C C . GLU A 1 152 ? -4.524 -15.135 10.635 1.00 81.62 152 GLU A C 1
ATOM 1185 O O . GLU A 1 152 ? -5.465 -15.068 11.429 1.00 81.62 152 GLU A O 1
ATOM 1190 N N . ASP A 1 153 ? -4.035 -16.268 10.128 1.00 61.41 153 ASP A N 1
ATOM 1191 C CA . ASP A 1 153 ? -4.449 -17.612 10.553 1.00 61.41 153 ASP A CA 1
ATOM 1192 C C . ASP A 1 153 ? -3.928 -17.961 11.957 1.00 61.41 153 ASP A C 1
ATOM 1194 O O . ASP A 1 153 ? -2.773 -17.583 12.275 1.00 61.41 153 ASP A O 1
#

Foldseek 3Di:
DKKWWFKKFWAFAADVDPVRWFQWFKKWKFKWKWWWWDDPVGTDTHTDDDVGRTFFIGGDARPDTDDGGDIGGTGTMDDDDYDDPVVTTDQQAIKMKMKMKIWTHDPPDDIKIWIKMDMHGSVRCCPPNRWDWMWGDTPRIIIIIIMGHDDDD

Mean predicted aligned error: 4.22 Å

pLDDT: mean 92.94, std 9.0, range [49.41, 98.62]

Radius of gyration: 17.76 Å; Cα contacts (8 Å, |Δi|>4): 392; chains: 1; bounding box: 44×33×49 Å

Nearest PDB structures (foldseek):
  4gej-assembly7_G  TM=3.852E-01  e=2.786E-01  Homo sapiens
  2r51-assembly1_A  TM=3.278E-01  e=4.614E+00  unclassified
  6z34-assembly1_A  TM=3.957E-01  e=7.304E+00  Pseudomonas putida
  3a2s-assembly1_X  TM=1.613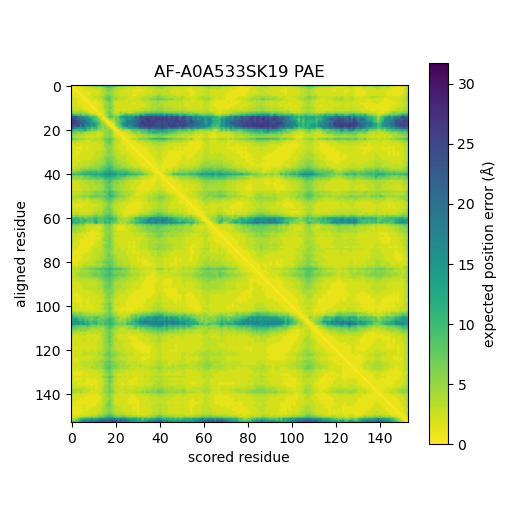E-01  e=8.959E+00  Neisseria meningitidis

Sequence (153 aa):
MKVMVKNMVCTLSDDEGVNNDADMDRFSLSLAATNAVREKDGVKQVPIQLPDPMLYSWATPGDVTVKVGYTWQVDRSKVITFDTDPDLYDFDKATLTVNGYGREYDTSSKNEHGTGSIVLTGDQFFENGGVHKFPITSSDFIFDVYVTLTLED

Solvent-accessible surface area (backbone atoms only — not comparable to full-atom values): 8002 Å² total; per-residue (Å²): 66,33,43,30,34,51,41,30,33,26,73,38,38,45,27,104,56,100,80,34,41,28,23,34,21,37,40,38,31,35,51,51,40,27,38,17,34,57,48,99,90,50,69,46,78,42,75,54,87,58,98,66,40,68,63,45,76,50,76,50,81,55,73,42,74,40,43,64,70,36,72,48,81,60,72,35,70,49,79,48,86,73,66,71,53,73,90,53,24,40,45,54,65,13,37,42,35,45,38,36,39,40,27,39,44,48,93,87,63,76,58,54,60,20,51,23,63,47,76,39,38,42,68,50,48,56,44,81,80,7,53,45,77,39,51,25,44,38,97,38,35,27,32,42,35,41,37,38,40,42,79,71,132